Protein AF-A0A6V7KAF2-F1 (afdb_monomer_lite)

Radius of gyration: 19.67 Å; chains: 1; bounding box: 50×31×51 Å

Secondary structure (DSSP, 8-state):
-----EEEEEGGG-TTSPTTSS-TTSSEEEEE--GGGTTTTTTTTTT--HHHHHHHHTSSSTTSSHHHHHHSTTTHHHHHHHHHHHHHHTTSSGGG---TTTTSTT-S-HHHHHHHH-

pLDDT: mean 94.89, std 3.5, range [78.56, 98.19]

Sequence (118 aa):
TGSNACYVEKTENTECAMPGNYNPDKPSMLVNTEWGAFGEAGTLDFILTEYDRAIDSNSINPSKQLFEKMISGMYMGELARLVLEKLVDNGLLFNGKCPADLKTRGKFFTKYVSEIEA

Structure (mmCIF, N/CA/C/O backbone):
data_AF-A0A6V7KAF2-F1
#
_entry.id   AF-A0A6V7KAF2-F1
#
loop_
_atom_site.group_PDB
_atom_site.id
_atom_site.type_symbol
_atom_site.label_atom_id
_atom_site.label_alt_id
_atom_site.label_comp_id
_atom_site.label_asym_id
_atom_site.label_entity_id
_atom_site.label_seq_id
_atom_site.pdbx_PDB_ins_code
_atom_site.Cartn_x
_atom_site.Cartn_y
_atom_site.Cartn_z
_atom_site.occupancy
_atom_site.B_iso_or_equiv
_atom_site.auth_seq_id
_atom_site.auth_comp_id
_atom_site.auth_asym_id
_atom_site.auth_atom_id
_atom_site.pdbx_PDB_model_num
ATOM 1 N N . THR A 1 1 ? 8.888 -4.182 6.204 1.00 78.56 1 THR A N 1
ATOM 2 C CA . THR A 1 1 ? 8.766 -5.073 5.033 1.00 78.56 1 THR A CA 1
ATOM 3 C C . THR A 1 1 ? 7.925 -4.371 4.001 1.00 78.56 1 THR A C 1
ATOM 5 O O . THR A 1 1 ? 6.908 -3.817 4.395 1.00 78.56 1 THR A O 1
ATOM 8 N N . GLY A 1 2 ? 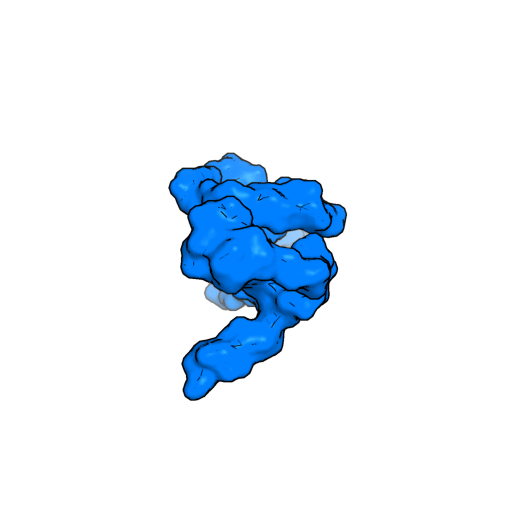8.368 -4.344 2.747 1.00 90.31 2 GLY A N 1
ATOM 9 C CA . GLY A 1 2 ? 7.709 -3.627 1.655 1.00 90.31 2 GLY A CA 1
ATOM 10 C C . GLY A 1 2 ? 7.108 -4.555 0.602 1.00 90.31 2 GLY A C 1
ATOM 11 O O . GLY A 1 2 ? 7.034 -5.768 0.811 1.00 90.31 2 GLY A O 1
ATOM 12 N N . SER A 1 3 ? 6.706 -3.984 -0.526 1.00 94.12 3 SER A N 1
ATOM 13 C CA . SER A 1 3 ? 6.316 -4.709 -1.734 1.00 94.12 3 SER A CA 1
ATOM 14 C C . SER A 1 3 ? 7.026 -4.096 -2.931 1.00 94.12 3 SER A C 1
ATOM 16 O O . SER A 1 3 ? 6.901 -2.900 -3.181 1.00 94.12 3 SER A O 1
ATOM 18 N N . ASN A 1 4 ? 7.731 -4.922 -3.700 1.00 96.81 4 ASN A N 1
ATOM 19 C CA . ASN A 1 4 ? 8.401 -4.513 -4.929 1.00 96.81 4 ASN A CA 1
ATOM 20 C C . ASN A 1 4 ? 8.386 -5.655 -5.957 1.00 96.81 4 ASN A C 1
ATOM 22 O O . ASN A 1 4 ? 8.220 -6.821 -5.588 1.00 96.81 4 ASN A O 1
ATOM 26 N N . ALA A 1 5 ? 8.590 -5.323 -7.227 1.00 96.94 5 ALA A N 1
ATOM 27 C CA . ALA A 1 5 ? 8.765 -6.285 -8.302 1.00 96.94 5 ALA A CA 1
ATOM 28 C C . ALA A 1 5 ? 9.878 -5.867 -9.264 1.00 96.94 5 ALA A C 1
ATOM 30 O O . ALA A 1 5 ? 10.166 -4.685 -9.474 1.00 96.94 5 ALA A O 1
ATOM 31 N N . CYS A 1 6 ? 10.473 -6.873 -9.895 1.00 97.88 6 CYS A N 1
ATOM 32 C CA . CYS A 1 6 ? 11.379 -6.703 -11.016 1.00 97.88 6 CYS A CA 1
ATOM 33 C C . CYS A 1 6 ? 10.955 -7.605 -12.174 1.00 97.88 6 CYS A C 1
ATOM 35 O O . CYS A 1 6 ? 10.224 -8.582 -11.989 1.00 97.88 6 CYS A O 1
ATOM 37 N N . TYR A 1 7 ? 11.418 -7.274 -13.373 1.00 97.88 7 TYR A N 1
ATOM 38 C CA . TYR A 1 7 ? 11.187 -8.088 -14.560 1.00 97.88 7 TYR A CA 1
ATOM 39 C C . TYR A 1 7 ? 12.369 -7.991 -15.527 1.00 97.88 7 TYR A C 1
ATOM 41 O O . TYR A 1 7 ? 13.241 -7.129 -15.392 1.00 97.88 7 TYR A O 1
ATOM 49 N N . VAL A 1 8 ? 12.410 -8.917 -16.485 1.00 97.50 8 VAL A N 1
ATOM 50 C CA . VAL A 1 8 ? 13.374 -8.898 -17.589 1.00 97.50 8 VAL A 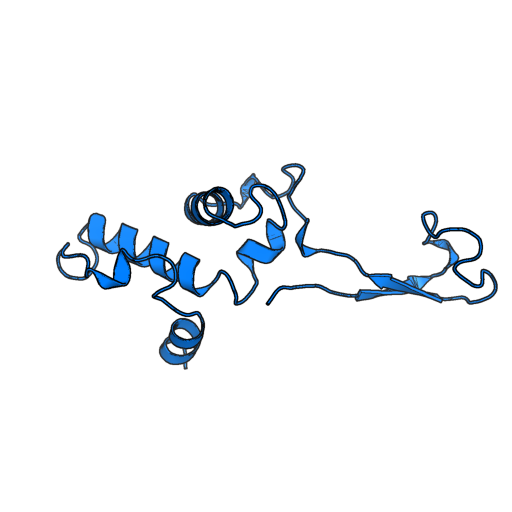CA 1
ATOM 51 C C . VAL A 1 8 ? 12.782 -8.059 -18.717 1.00 97.50 8 VAL A C 1
ATOM 53 O O . VAL A 1 8 ? 11.780 -8.451 -19.311 1.00 97.50 8 VAL A O 1
ATOM 56 N N . GLU A 1 9 ? 13.410 -6.928 -19.009 1.00 97.12 9 GLU A N 1
ATOM 57 C CA . GLU A 1 9 ? 13.076 -6.040 -20.122 1.00 97.12 9 GLU A CA 1
ATOM 58 C C . GLU A 1 9 ? 14.113 -6.200 -21.238 1.00 97.12 9 GLU A C 1
ATOM 60 O O . GLU A 1 9 ? 15.236 -6.665 -21.015 1.00 97.12 9 GLU A O 1
ATOM 65 N N . LYS A 1 10 ? 13.761 -5.817 -22.459 1.00 96.38 10 LYS A N 1
ATOM 66 C CA . LYS A 1 10 ? 14.717 -5.681 -23.547 1.00 96.38 10 LYS A CA 1
ATOM 67 C C . LYS A 1 10 ? 15.599 -4.457 -23.334 1.00 96.38 10 LYS A C 1
ATOM 69 O O . LYS A 1 10 ? 15.109 -3.372 -23.040 1.00 96.38 10 LYS A O 1
ATOM 74 N N . THR A 1 11 ? 16.892 -4.601 -23.596 1.00 94.81 11 THR A N 1
ATOM 75 C CA . THR A 1 11 ? 17.851 -3.490 -23.468 1.00 94.81 11 THR A CA 1
ATOM 76 C C . THR A 1 11 ? 17.506 -2.304 -24.377 1.00 94.81 11 THR A C 1
ATOM 78 O O . THR A 1 11 ? 17.773 -1.162 -24.019 1.00 94.81 11 THR A O 1
ATOM 81 N N . GLU A 1 12 ? 16.855 -2.545 -25.522 1.00 93.75 12 GLU A N 1
ATOM 82 C CA . GLU A 1 12 ? 16.388 -1.476 -26.422 1.00 93.75 12 GLU A CA 1
ATOM 83 C C . GLU A 1 12 ? 15.325 -0.556 -25.791 1.00 93.75 12 GLU A C 1
ATOM 85 O O . GLU A 1 12 ? 15.225 0.599 -26.187 1.00 93.75 12 GLU A O 1
ATOM 90 N N . ASN A 1 13 ? 14.583 -1.029 -24.781 1.00 95.56 13 ASN A N 1
ATOM 91 C CA . ASN A 1 13 ? 13.535 -0.265 -24.094 1.00 95.56 13 ASN A CA 1
ATOM 92 C C . ASN A 1 13 ? 14.051 0.482 -22.847 1.00 95.56 13 ASN A C 1
ATOM 94 O O . ASN A 1 13 ? 13.319 1.263 -22.239 1.00 95.56 13 ASN A O 1
ATOM 98 N N . THR A 1 14 ? 15.297 0.249 -22.418 1.00 93.50 14 THR A N 1
ATOM 99 C CA . THR A 1 14 ? 15.856 0.831 -21.185 1.00 93.50 14 THR A CA 1
ATOM 100 C C . THR A 1 14 ? 16.594 2.144 -21.449 1.00 93.50 14 THR A C 1
ATOM 102 O O . THR A 1 14 ? 17.778 2.278 -21.146 1.00 93.50 14 THR A O 1
ATOM 105 N N . GLU A 1 15 ? 15.895 3.133 -22.008 1.00 91.56 15 GLU A N 1
ATOM 106 C CA . GLU A 1 15 ? 16.473 4.419 -22.445 1.00 91.56 15 GLU A CA 1
ATOM 107 C C . GLU A 1 15 ? 17.123 5.222 -21.303 1.00 91.56 15 GLU A C 1
ATOM 109 O O . GLU A 1 15 ? 18.096 5.945 -21.507 1.00 91.56 15 GLU A O 1
ATOM 114 N N . CYS A 1 16 ? 16.614 5.059 -20.079 1.00 91.56 16 CYS A N 1
ATOM 115 C CA . CYS A 1 16 ? 17.115 5.737 -18.882 1.00 91.56 16 CYS A CA 1
ATOM 116 C C . CYS A 1 16 ? 18.324 5.038 -18.232 1.00 91.56 16 CYS A C 1
ATOM 118 O O . CYS A 1 16 ? 18.809 5.498 -17.194 1.00 91.56 16 CYS A O 1
ATOM 120 N N . ALA A 1 17 ? 18.797 3.913 -18.779 1.00 90.56 17 ALA A N 1
ATOM 121 C CA . ALA A 1 17 ? 19.939 3.200 -18.221 1.00 90.56 17 ALA A CA 1
ATOM 122 C C . ALA A 1 17 ? 21.220 4.042 -18.352 1.00 90.56 17 ALA A C 1
ATOM 124 O O . ALA A 1 17 ? 21.554 4.545 -19.425 1.00 90.56 17 ALA A O 1
ATOM 125 N N . MET A 1 18 ? 21.962 4.186 -17.251 1.00 88.38 18 MET A N 1
ATOM 126 C CA . MET A 1 18 ? 23.185 4.991 -17.230 1.00 88.38 18 MET A CA 1
ATOM 127 C C . MET A 1 18 ? 24.265 4.364 -18.128 1.00 88.38 18 MET A C 1
ATOM 129 O O . MET A 1 18 ? 24.646 3.211 -17.890 1.00 88.38 18 MET A O 1
ATOM 133 N N . PRO A 1 19 ? 24.801 5.095 -19.126 1.00 85.12 19 PRO A N 1
ATOM 134 C CA . PRO A 1 19 ? 25.892 4.597 -19.958 1.00 85.12 19 PRO A CA 1
ATOM 135 C C . PRO A 1 19 ? 27.080 4.136 -19.105 1.00 85.12 19 PRO A C 1
ATOM 137 O O . PRO A 1 19 ? 27.476 4.817 -18.162 1.00 85.12 19 PRO A O 1
ATOM 140 N N . GLY A 1 20 ? 27.642 2.969 -19.427 1.00 85.44 20 GLY A N 1
ATOM 141 C CA . GLY A 1 20 ? 28.749 2.364 -18.674 1.00 85.44 20 GLY A CA 1
ATOM 142 C C . GLY A 1 20 ? 28.328 1.472 -17.499 1.00 85.44 20 GLY A C 1
ATOM 143 O O . GLY A 1 20 ? 29.141 0.669 -17.049 1.00 85.44 20 GLY A O 1
ATOM 144 N N . ASN A 1 21 ? 27.064 1.526 -17.062 1.00 87.44 21 ASN A N 1
ATOM 145 C CA . ASN A 1 21 ? 26.530 0.643 -16.011 1.00 87.44 21 ASN A CA 1
ATOM 146 C C . ASN A 1 21 ? 25.821 -0.603 -16.564 1.00 87.44 21 ASN A C 1
ATOM 148 O O . ASN A 1 21 ? 25.315 -1.422 -15.800 1.00 87.44 21 ASN A O 1
ATOM 152 N N . TYR A 1 22 ? 25.779 -0.758 -17.887 1.00 88.00 22 TYR A N 1
ATOM 153 C CA . TYR A 1 22 ? 25.231 -1.932 -18.552 1.00 88.00 22 TYR A CA 1
ATOM 154 C C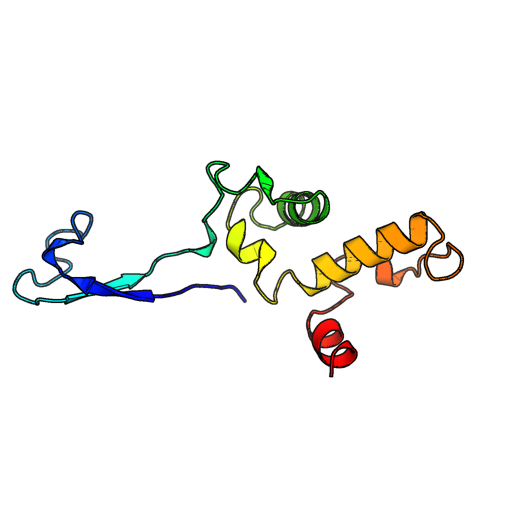 . TYR A 1 22 ? 25.981 -2.224 -19.851 1.00 88.00 22 TYR A C 1
ATOM 156 O O . TYR A 1 22 ? 26.650 -1.355 -20.411 1.00 88.00 22 TYR A O 1
ATOM 164 N N . ASN A 1 23 ? 25.872 -3.466 -20.322 1.00 88.94 23 ASN A N 1
ATOM 165 C CA . ASN A 1 23 ? 26.404 -3.865 -21.618 1.00 88.94 23 ASN A CA 1
ATOM 166 C C . ASN A 1 23 ? 25.301 -3.715 -22.687 1.00 88.94 23 ASN A C 1
ATOM 168 O O . ASN A 1 23 ? 24.326 -4.469 -22.619 1.00 88.94 23 ASN A O 1
ATOM 172 N N . PRO A 1 24 ? 25.444 -2.798 -23.662 1.00 85.44 24 PRO A N 1
ATOM 173 C CA . PRO A 1 24 ? 24.437 -2.573 -24.699 1.00 85.44 24 PRO A CA 1
ATOM 174 C C . PRO A 1 24 ? 24.280 -3.756 -25.670 1.00 85.44 24 PRO A C 1
ATOM 176 O O . PRO A 1 24 ? 23.222 -3.897 -26.273 1.00 85.44 24 PRO A O 1
ATOM 179 N N . ASP A 1 25 ? 25.275 -4.644 -25.781 1.00 90.75 25 ASP A N 1
ATOM 180 C CA . ASP A 1 25 ? 25.213 -5.835 -26.644 1.00 90.75 25 ASP A CA 1
ATOM 181 C C . ASP A 1 25 ? 24.361 -6.960 -26.036 1.00 90.75 25 ASP A C 1
ATOM 183 O O . ASP A 1 25 ? 24.053 -7.960 -26.692 1.00 90.75 25 ASP A O 1
ATOM 187 N N . LYS A 1 26 ? 23.996 -6.853 -24.752 1.00 93.69 26 LYS A N 1
ATOM 188 C CA . LYS A 1 26 ? 23.086 -7.812 -24.124 1.00 93.69 26 LYS A CA 1
ATOM 189 C C . LYS A 1 26 ? 21.658 -7.498 -24.568 1.00 93.69 26 LYS A C 1
ATOM 191 O O . LYS A 1 26 ? 21.242 -6.355 -24.432 1.00 93.69 26 LYS A O 1
ATOM 196 N N . PRO A 1 27 ? 20.865 -8.491 -25.007 1.00 95.38 27 PRO A N 1
ATOM 197 C CA . PRO A 1 27 ? 19.504 -8.248 -25.491 1.00 95.38 27 PRO A CA 1
ATOM 198 C C . PRO A 1 27 ? 18.499 -7.937 -24.372 1.00 95.38 27 PRO A C 1
ATOM 200 O O . PRO A 1 27 ? 17.382 -7.509 -24.656 1.00 95.38 27 PRO A O 1
ATOM 203 N N . SER A 1 28 ? 18.862 -8.169 -23.108 1.00 96.38 28 SER A N 1
ATOM 204 C CA . SER A 1 28 ? 17.957 -8.011 -21.971 1.00 96.38 28 SER A CA 1
ATOM 205 C C . SER A 1 28 ? 18.637 -7.385 -20.757 1.00 96.38 28 SER A C 1
ATOM 207 O O . SER A 1 28 ? 19.823 -7.621 -20.506 1.00 96.38 28 SER A O 1
ATOM 209 N N . MET A 1 29 ? 17.843 -6.661 -19.972 1.00 94.62 29 MET A N 1
ATOM 210 C CA . MET A 1 29 ? 18.217 -5.988 -18.734 1.00 94.62 29 MET A CA 1
ATOM 211 C C . MET A 1 29 ? 17.164 -6.259 -17.651 1.00 94.62 29 MET A C 1
ATOM 213 O O . MET A 1 29 ? 15.970 -6.321 -17.934 1.00 94.62 29 MET A O 1
ATOM 217 N N . LEU A 1 30 ? 17.595 -6.425 -16.398 1.00 95.38 30 LEU A N 1
ATOM 218 C CA . LEU A 1 30 ? 16.672 -6.482 -15.264 1.00 95.38 30 LEU A CA 1
ATOM 219 C C . LEU A 1 30 ? 16.253 -5.069 -14.865 1.00 95.38 30 LEU A C 1
ATOM 221 O O . LEU A 1 30 ? 17.103 -4.246 -14.524 1.00 95.38 30 LEU A O 1
ATOM 225 N N . VAL A 1 31 ? 14.948 -4.817 -14.851 1.00 95.62 31 VAL A N 1
ATOM 226 C CA . VAL A 1 31 ? 14.369 -3.558 -14.380 1.00 95.62 31 VAL A CA 1
ATOM 227 C C . VAL A 1 31 ? 13.791 -3.781 -12.993 1.00 95.62 31 VAL A C 1
ATOM 229 O O . VAL A 1 31 ? 12.876 -4.583 -12.803 1.00 95.62 31 VAL A O 1
ATOM 232 N N . ASN A 1 32 ? 14.331 -3.054 -12.020 1.00 96.50 32 ASN A N 1
ATOM 233 C CA . ASN A 1 32 ? 13.701 -2.875 -10.723 1.00 96.50 32 ASN A CA 1
ATOM 234 C C . ASN A 1 32 ? 12.671 -1.747 -10.841 1.00 96.50 32 ASN A C 1
ATOM 236 O O . ASN A 1 32 ? 13.033 -0.626 -11.192 1.00 96.50 32 ASN A O 1
ATOM 240 N N . THR A 1 33 ? 11.400 -2.052 -10.596 1.00 97.12 33 THR A N 1
ATOM 241 C CA . THR A 1 33 ? 10.306 -1.111 -10.879 1.00 97.12 33 THR A CA 1
ATOM 242 C C . THR A 1 33 ? 10.129 -0.047 -9.806 1.00 97.12 33 THR A C 1
ATOM 244 O O . THR A 1 33 ? 9.581 1.010 -10.104 1.00 97.12 33 THR A O 1
ATOM 247 N N . GLU A 1 34 ? 10.554 -0.332 -8.569 1.00 96.81 34 GLU A N 1
ATOM 248 C CA . GLU A 1 34 ? 10.223 0.482 -7.393 1.00 96.81 34 GLU A CA 1
ATOM 249 C C . GLU A 1 34 ? 8.720 0.817 -7.336 1.00 96.81 34 GLU A C 1
ATOM 251 O O . GLU A 1 34 ? 8.310 1.943 -7.041 1.00 96.81 34 GLU A O 1
ATOM 256 N N . TRP A 1 35 ? 7.865 -0.177 -7.629 1.00 97.50 35 TRP A N 1
ATOM 257 C CA . TRP A 1 35 ? 6.428 0.048 -7.837 1.00 97.50 35 TRP A CA 1
ATOM 258 C C . TRP A 1 35 ? 5.686 0.570 -6.601 1.00 97.50 35 TRP A C 1
ATOM 260 O O . TRP A 1 35 ? 4.535 0.984 -6.701 1.00 97.50 35 TRP A O 1
ATOM 270 N N . GLY A 1 36 ? 6.333 0.578 -5.431 1.00 97.12 36 GLY A N 1
ATOM 271 C CA . GLY A 1 36 ? 5.747 1.052 -4.186 1.00 97.12 36 GLY A CA 1
ATOM 272 C C . GLY A 1 36 ? 5.376 2.528 -4.267 1.00 97.12 36 GLY A C 1
ATOM 273 O O . GLY A 1 36 ? 4.372 2.929 -3.681 1.00 97.12 36 GLY A O 1
ATOM 274 N N . ALA A 1 37 ? 6.127 3.304 -5.055 1.00 97.06 37 ALA A N 1
ATOM 275 C CA . ALA A 1 37 ? 5.893 4.722 -5.319 1.00 97.06 37 ALA A CA 1
ATOM 276 C C . ALA A 1 37 ? 4.756 4.990 -6.328 1.00 97.06 37 ALA A C 1
ATOM 278 O O . ALA A 1 37 ? 4.423 6.147 -6.604 1.00 97.06 37 ALA A O 1
ATOM 279 N N . PHE A 1 38 ? 4.135 3.954 -6.902 1.00 97.44 38 PHE A N 1
ATOM 280 C CA . PHE A 1 38 ? 2.994 4.146 -7.791 1.00 97.44 38 PHE A CA 1
ATOM 281 C C . PHE A 1 38 ? 1.857 4.878 -7.053 1.00 97.44 38 PHE A C 1
ATOM 283 O O . PHE A 1 38 ? 1.554 4.588 -5.897 1.00 97.44 38 PHE A O 1
ATOM 290 N N . GLY A 1 39 ? 1.253 5.873 -7.707 1.00 95.75 39 GLY A N 1
ATOM 291 C CA . GLY A 1 39 ? 0.222 6.723 -7.107 1.00 95.75 39 GLY A CA 1
ATOM 292 C C . GLY A 1 39 ? 0.709 8.041 -6.506 1.00 95.75 39 GLY A C 1
ATOM 293 O O . GLY A 1 39 ? -0.125 8.918 -6.316 1.00 95.75 39 GLY A O 1
ATOM 294 N N . GLU A 1 40 ? 2.014 8.244 -6.269 1.00 94.50 40 GLU A N 1
ATOM 295 C CA . GLU A 1 40 ? 2.539 9.488 -5.654 1.00 94.50 40 GLU A CA 1
ATOM 296 C C . GLU A 1 40 ? 2.213 10.767 -6.446 1.00 94.50 40 GLU A C 1
ATOM 298 O O . GLU A 1 40 ? 2.153 11.853 -5.877 1.00 94.50 40 GLU A O 1
ATOM 303 N N . ALA A 1 41 ? 1.971 10.643 -7.754 1.00 94.31 41 ALA A N 1
ATOM 304 C CA . ALA A 1 41 ? 1.551 11.739 -8.629 1.00 94.31 41 ALA A CA 1
ATOM 305 C C . ALA A 1 41 ? 0.016 11.887 -8.743 1.00 94.31 41 ALA A C 1
ATOM 307 O O . ALA A 1 41 ? -0.474 12.493 -9.693 1.00 94.31 41 ALA A O 1
ATOM 308 N N . GLY A 1 42 ? -0.751 11.291 -7.825 1.00 95.56 42 GLY A N 1
ATOM 309 C CA . GLY A 1 42 ? -2.217 11.353 -7.790 1.00 95.56 42 GLY A CA 1
ATOM 310 C C . GLY A 1 42 ? -2.930 10.340 -8.693 1.00 95.56 42 GLY A C 1
ATOM 311 O O . GLY A 1 42 ? -4.157 10.309 -8.752 1.00 95.56 42 GLY A O 1
ATOM 312 N N . THR A 1 43 ? -2.200 9.455 -9.384 1.00 97.00 43 THR A N 1
ATOM 313 C CA . THR A 1 43 ? -2.795 8.468 -10.310 1.00 97.00 43 THR A CA 1
ATOM 314 C C . THR A 1 43 ? -3.689 7.435 -9.621 1.00 97.00 43 THR A C 1
ATOM 316 O O . THR A 1 43 ? -4.493 6.792 -10.290 1.00 97.00 43 THR A O 1
ATOM 319 N N . LEU A 1 44 ? -3.564 7.274 -8.300 1.00 97.00 44 LEU A N 1
ATOM 320 C CA . LEU A 1 44 ? -4.381 6.366 -7.489 1.00 97.00 44 LEU A CA 1
ATOM 321 C C . LEU A 1 44 ? -5.435 7.088 -6.636 1.00 97.00 44 LEU A C 1
ATOM 323 O O . LEU A 1 44 ? -6.180 6.431 -5.912 1.00 97.00 44 LEU A O 1
ATOM 327 N N . ASP A 1 45 ? -5.563 8.414 -6.726 1.00 96.38 45 ASP A N 1
ATOM 328 C CA . ASP A 1 45 ? -6.416 9.187 -5.809 1.00 96.38 45 ASP A CA 1
ATOM 329 C C . ASP A 1 45 ? -7.878 8.739 -5.802 1.00 96.38 45 ASP A C 1
ATOM 331 O O . ASP A 1 45 ? -8.533 8.810 -4.760 1.00 96.38 45 ASP A O 1
ATOM 335 N N . PHE A 1 46 ? -8.356 8.231 -6.940 1.00 97.38 46 PHE A N 1
ATOM 336 C CA . PHE A 1 46 ? -9.722 7.752 -7.139 1.00 97.38 46 PHE A CA 1
ATOM 337 C C . PHE A 1 46 ? -10.060 6.456 -6.384 1.00 97.38 46 PHE A C 1
ATOM 339 O O . PHE A 1 46 ? -11.241 6.187 -6.176 1.00 97.38 46 PHE A O 1
ATOM 346 N N . ILE A 1 47 ? -9.060 5.663 -5.978 1.00 97.25 47 ILE A N 1
ATOM 347 C CA . ILE A 1 47 ? -9.265 4.435 -5.185 1.00 97.25 47 ILE A CA 1
ATOM 348 C C . ILE A 1 47 ? -8.873 4.595 -3.718 1.00 97.25 47 ILE A C 1
ATOM 350 O O . ILE A 1 47 ? -9.274 3.777 -2.895 1.00 97.25 47 ILE A O 1
ATOM 354 N N . LEU A 1 48 ? -8.093 5.626 -3.384 1.00 97.06 48 LEU A N 1
ATOM 355 C CA . LEU A 1 48 ? -7.618 5.834 -2.022 1.00 97.06 48 LEU A CA 1
ATOM 356 C C . LEU A 1 48 ? -8.772 6.207 -1.085 1.00 97.06 48 LEU A C 1
ATOM 358 O O . LEU A 1 48 ? -9.503 7.181 -1.301 1.00 97.06 48 LEU A O 1
ATOM 362 N N . THR A 1 49 ? -8.884 5.456 0.003 1.00 98.19 49 THR A N 1
ATOM 363 C CA . THR A 1 49 ? -9.891 5.662 1.041 1.00 98.19 49 THR A CA 1
ATOM 364 C C . THR A 1 49 ? -9.393 6.618 2.125 1.00 98.19 49 THR A C 1
ATOM 366 O O . THR A 1 49 ? -8.223 7.001 2.180 1.00 98.19 49 THR A O 1
ATOM 369 N N . GLU A 1 50 ? -10.283 7.002 3.039 1.00 97.88 50 GLU A N 1
ATOM 370 C CA . GLU A 1 50 ? -9.896 7.747 4.243 1.00 97.88 50 GLU A CA 1
ATOM 371 C C . GLU A 1 50 ? -8.884 6.981 5.116 1.00 97.88 50 GLU A C 1
ATOM 373 O O . GLU A 1 50 ? -8.042 7.605 5.761 1.00 97.88 50 GLU A O 1
ATOM 378 N N . TYR A 1 51 ? -8.923 5.643 5.104 1.00 98.06 51 TYR A N 1
ATOM 379 C CA . TYR A 1 51 ? -8.017 4.807 5.889 1.00 98.06 51 TYR A CA 1
ATOM 380 C C . TYR A 1 51 ? -6.610 4.816 5.299 1.00 98.06 51 TYR A C 1
ATOM 382 O O . TYR A 1 51 ? -5.645 5.008 6.033 1.00 98.06 51 TYR A O 1
ATOM 390 N N . ASP A 1 52 ? -6.494 4.700 3.973 1.00 97.75 52 ASP A N 1
ATOM 391 C CA . ASP A 1 52 ? -5.206 4.795 3.278 1.00 97.75 52 ASP A CA 1
ATOM 392 C C . ASP A 1 52 ? -4.558 6.161 3.531 1.00 97.75 52 ASP A C 1
ATOM 394 O O . ASP A 1 52 ? -3.368 6.250 3.837 1.00 97.75 52 ASP A O 1
ATOM 398 N N . ARG A 1 53 ? -5.363 7.233 3.493 1.00 97.50 53 ARG A N 1
ATOM 399 C CA . ARG A 1 53 ? -4.917 8.600 3.809 1.00 97.50 53 ARG A CA 1
ATOM 400 C C . ARG A 1 53 ? -4.444 8.731 5.252 1.00 97.50 53 ARG A C 1
ATOM 402 O O . ARG A 1 53 ? -3.403 9.339 5.486 1.00 97.50 53 ARG A O 1
ATOM 409 N N . ALA A 1 54 ? -5.167 8.145 6.206 1.00 97.62 54 ALA A N 1
ATOM 410 C CA . ALA A 1 54 ? -4.776 8.148 7.612 1.00 97.62 54 ALA A CA 1
ATOM 411 C C . ALA A 1 54 ? -3.483 7.349 7.859 1.00 97.62 54 ALA A C 1
ATOM 413 O O . ALA A 1 54 ? -2.631 7.779 8.642 1.00 97.62 54 ALA A O 1
ATOM 414 N N . ILE A 1 55 ? -3.304 6.208 7.186 1.00 97.50 55 ILE A N 1
ATOM 415 C CA . ILE A 1 55 ? -2.062 5.425 7.238 1.00 97.50 55 ILE A CA 1
ATOM 416 C C . ILE A 1 55 ? -0.901 6.247 6.681 1.00 97.50 55 ILE A C 1
ATOM 418 O O . ILE A 1 55 ? 0.149 6.330 7.325 1.00 97.50 55 ILE A O 1
ATOM 422 N N . ASP A 1 56 ? -1.089 6.866 5.515 1.00 97.44 56 ASP A N 1
ATOM 423 C CA . ASP A 1 56 ? -0.067 7.666 4.850 1.00 97.44 56 ASP A CA 1
ATOM 424 C C . ASP A 1 56 ? 0.367 8.865 5.701 1.00 97.44 56 ASP A C 1
ATOM 426 O O . ASP A 1 56 ? 1.559 9.002 5.999 1.00 97.44 56 ASP A O 1
ATOM 430 N N . SER A 1 57 ? -0.587 9.670 6.178 1.00 97.31 57 SER A N 1
ATOM 431 C CA . SER A 1 57 ? -0.312 10.886 6.954 1.00 97.31 57 SER A CA 1
ATOM 432 C C . SER A 1 57 ? 0.418 10.615 8.269 1.00 97.31 57 SER A C 1
ATOM 434 O O . SER A 1 57 ? 1.135 11.478 8.766 1.00 97.31 57 SER A O 1
ATOM 436 N N . ASN A 1 58 ? 0.237 9.422 8.844 1.00 95.75 58 ASN A N 1
ATOM 437 C CA . ASN A 1 58 ? 0.875 9.010 10.096 1.00 95.75 58 ASN A CA 1
ATOM 438 C C . ASN A 1 58 ? 2.106 8.112 9.876 1.00 95.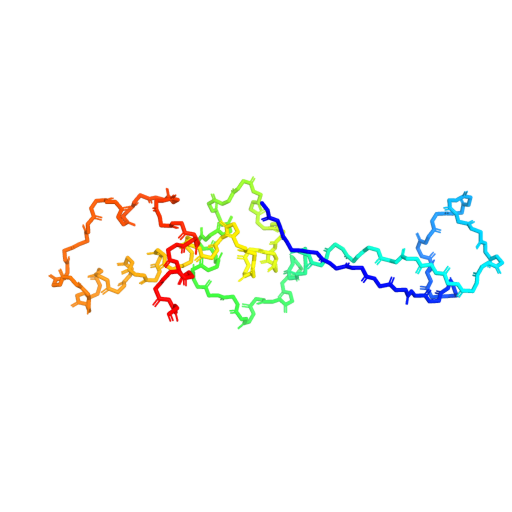75 58 ASN A C 1
ATOM 440 O O . ASN A 1 58 ? 2.712 7.626 10.838 1.00 95.75 58 ASN A O 1
ATOM 444 N N . SER A 1 59 ? 2.474 7.817 8.631 1.00 94.88 59 SER A N 1
ATOM 445 C CA . SER A 1 59 ? 3.641 6.993 8.308 1.00 94.88 59 SER A CA 1
ATOM 446 C C . SER A 1 59 ? 4.964 7.742 8.516 1.00 94.88 59 SER A C 1
ATOM 448 O O . SER A 1 59 ? 4.995 8.953 8.709 1.00 94.88 59 SER A O 1
ATOM 450 N N . ILE A 1 60 ? 6.080 7.007 8.470 1.00 93.56 60 ILE A N 1
ATOM 451 C CA . ILE A 1 60 ? 7.435 7.587 8.536 1.00 93.56 60 ILE A CA 1
ATOM 452 C C . ILE A 1 60 ? 7.734 8.434 7.285 1.00 93.56 60 ILE A C 1
ATOM 454 O O . ILE A 1 60 ? 8.549 9.350 7.327 1.00 93.56 60 ILE A O 1
ATOM 458 N N . ASN A 1 61 ? 7.066 8.132 6.173 1.00 94.38 61 ASN A N 1
ATOM 459 C CA . ASN A 1 61 ? 7.290 8.718 4.860 1.00 94.38 61 ASN A CA 1
ATOM 460 C C . ASN A 1 61 ? 5.960 9.178 4.226 1.00 94.38 61 ASN A C 1
ATOM 462 O O . ASN A 1 61 ? 5.494 8.537 3.283 1.00 94.38 61 ASN A O 1
ATOM 466 N N . PRO A 1 62 ? 5.315 10.247 4.732 1.00 96.44 62 PRO A N 1
ATOM 467 C CA . PRO A 1 62 ? 4.053 10.741 4.179 1.00 96.44 62 PRO A CA 1
ATOM 468 C C . PRO A 1 62 ? 4.150 11.070 2.687 1.00 96.44 62 PRO A C 1
ATOM 470 O O . PRO A 1 62 ? 5.183 11.554 2.217 1.00 96.44 62 PRO A O 1
ATOM 473 N N . SER A 1 63 ? 3.077 10.789 1.948 1.00 95.12 63 SER A N 1
ATOM 474 C CA . SER A 1 63 ? 2.959 10.963 0.495 1.00 95.12 63 SER A CA 1
ATOM 475 C C . SER A 1 63 ? 3.984 10.182 -0.331 1.00 95.12 63 SER A C 1
ATOM 477 O O . SER A 1 63 ? 4.150 10.456 -1.518 1.00 95.12 63 SER A O 1
ATOM 479 N N . LYS A 1 64 ? 4.674 9.216 0.286 1.00 96.94 64 LYS A N 1
ATOM 480 C CA . LYS A 1 64 ? 5.613 8.303 -0.366 1.00 96.94 64 LYS A CA 1
ATOM 481 C C . LYS A 1 64 ? 5.156 6.862 -0.257 1.00 96.94 64 LYS A C 1
ATOM 483 O O . LYS A 1 64 ? 4.490 6.508 0.713 1.00 96.94 64 LYS A O 1
ATOM 488 N N . GLN A 1 65 ? 5.562 6.017 -1.198 1.00 96.81 65 GLN A N 1
ATOM 489 C CA . GLN A 1 65 ? 5.284 4.580 -1.163 1.00 96.81 65 GLN A CA 1
ATOM 490 C C . GLN A 1 65 ? 3.774 4.269 -1.040 1.00 96.81 65 GLN A C 1
ATOM 492 O O . GLN A 1 65 ? 3.377 3.376 -0.290 1.00 96.81 65 GLN A O 1
ATOM 497 N N . LEU A 1 66 ? 2.917 5.053 -1.713 1.00 96.62 66 LEU A N 1
ATOM 498 C CA . LEU A 1 66 ? 1.458 4.966 -1.560 1.00 96.62 66 LEU A CA 1
ATOM 499 C C . LEU A 1 66 ? 0.923 3.581 -1.928 1.00 96.62 66 LEU A C 1
ATOM 501 O O . LEU A 1 66 ? 0.200 2.978 -1.138 1.00 96.62 66 LEU A O 1
ATOM 505 N N . PHE A 1 67 ? 1.323 3.040 -3.077 1.00 97.19 67 PHE A N 1
ATOM 506 C CA . PHE A 1 67 ? 0.907 1.702 -3.485 1.00 97.19 67 PHE A CA 1
ATOM 507 C C . PHE A 1 67 ? 1.415 0.623 -2.522 1.00 97.19 67 PHE A C 1
ATOM 509 O O . PHE A 1 67 ? 0.665 -0.270 -2.133 1.00 97.19 67 PHE A O 1
ATOM 516 N N . GLU A 1 68 ? 2.660 0.734 -2.052 1.00 97.56 68 GLU A N 1
ATOM 517 C CA . GLU A 1 68 ? 3.215 -0.192 -1.057 1.00 97.56 68 GLU A CA 1
ATOM 518 C C . GLU A 1 68 ? 2.443 -0.163 0.272 1.00 97.56 68 GLU A C 1
ATOM 520 O O . GLU A 1 68 ? 2.264 -1.213 0.901 1.00 97.56 68 GLU A O 1
ATOM 525 N N . LYS A 1 69 ? 1.942 1.004 0.689 1.00 96.88 69 LYS A N 1
ATOM 526 C CA . LYS A 1 69 ? 1.106 1.144 1.890 1.00 96.88 69 LYS A CA 1
ATOM 527 C C . LYS A 1 69 ? -0.237 0.437 1.777 1.00 96.88 69 LYS A C 1
ATOM 529 O O . LYS A 1 69 ? -0.740 -0.045 2.786 1.00 96.88 69 LYS A O 1
ATOM 534 N N . MET A 1 70 ? -0.780 0.327 0.571 1.00 95.81 70 MET A N 1
ATOM 535 C CA . MET A 1 70 ? -2.057 -0.350 0.336 1.00 95.81 70 MET A CA 1
ATOM 536 C C . MET A 1 70 ? -1.937 -1.879 0.359 1.00 95.81 70 MET A C 1
ATOM 538 O O . MET A 1 70 ? -2.911 -2.563 0.657 1.00 95.81 70 MET A O 1
ATOM 542 N N . ILE A 1 71 ? -0.762 -2.431 0.034 1.00 94.88 71 ILE A N 1
ATOM 543 C CA . ILE A 1 71 ? -0.617 -3.877 -0.224 1.00 94.88 71 ILE A CA 1
ATOM 544 C C . ILE A 1 71 ? 0.315 -4.601 0.743 1.00 94.88 71 ILE A C 1
ATOM 546 O O . ILE A 1 71 ? 0.190 -5.811 0.930 1.00 94.88 71 ILE A O 1
ATOM 550 N N . SER A 1 72 ? 1.300 -3.912 1.321 1.00 94.44 72 SER A N 1
ATOM 551 C CA . SER A 1 72 ? 2.347 -4.604 2.067 1.00 94.44 72 SER A CA 1
ATOM 552 C C . SER A 1 72 ? 1.894 -4.982 3.475 1.00 94.44 72 SER A C 1
ATOM 554 O O . SER A 1 72 ? 1.154 -4.270 4.162 1.00 94.44 72 SER A O 1
ATOM 556 N N . GLY A 1 73 ? 2.424 -6.107 3.958 1.00 92.69 73 GLY A N 1
ATOM 557 C CA . GLY A 1 73 ? 2.116 -6.611 5.292 1.00 92.69 73 GLY A CA 1
ATOM 558 C C . GLY A 1 73 ? 2.566 -5.696 6.436 1.00 92.69 73 GLY A C 1
ATOM 559 O O . GLY A 1 73 ? 2.203 -5.949 7.576 1.00 92.69 73 GLY A O 1
ATOM 560 N N . MET A 1 74 ? 3.333 -4.632 6.182 1.00 92.50 74 MET A N 1
ATOM 561 C CA . MET A 1 74 ? 3.650 -3.634 7.209 1.00 92.50 74 MET A CA 1
ATOM 562 C C . MET A 1 74 ? 2.432 -2.784 7.602 1.00 92.50 74 MET A C 1
ATOM 564 O O . MET A 1 74 ? 2.348 -2.360 8.753 1.00 92.50 74 MET A O 1
ATOM 568 N N . TYR A 1 75 ? 1.497 -2.553 6.678 1.00 95.31 75 TYR A N 1
ATOM 569 C CA . TYR A 1 75 ? 0.386 -1.613 6.873 1.00 95.31 75 TYR A CA 1
ATOM 570 C C . TYR A 1 75 ? -0.982 -2.292 6.962 1.00 95.31 75 TYR A C 1
ATOM 572 O O . TYR A 1 75 ? -1.908 -1.716 7.523 1.00 95.31 75 TYR A O 1
ATOM 580 N N . MET A 1 76 ? -1.101 -3.535 6.492 1.00 95.06 76 MET A N 1
ATOM 581 C CA . MET A 1 76 ? -2.363 -4.283 6.475 1.00 95.06 76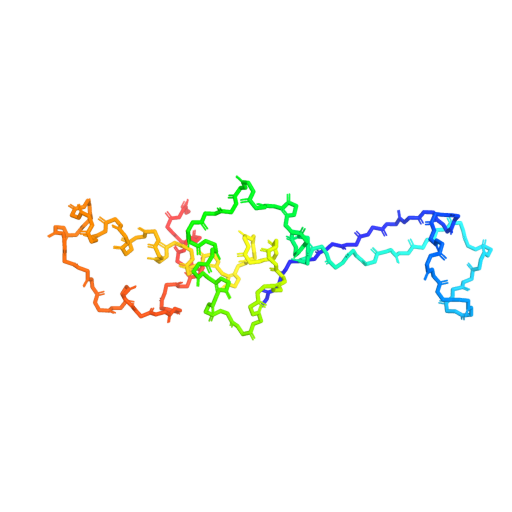 MET A CA 1
ATOM 582 C C . MET A 1 76 ? -3.022 -4.423 7.859 1.00 95.06 76 MET A C 1
ATOM 584 O O . MET A 1 76 ? -4.230 -4.244 7.990 1.00 95.06 76 MET A O 1
ATOM 588 N N . GLY A 1 77 ? -2.241 -4.669 8.915 1.00 96.06 77 GLY A N 1
ATOM 589 C CA . GLY A 1 77 ? -2.762 -4.693 10.285 1.00 96.06 77 GLY A CA 1
ATOM 590 C C . GLY A 1 77 ? -3.303 -3.337 10.756 1.00 96.06 77 GLY A C 1
ATOM 591 O O . GLY A 1 77 ? -4.345 -3.277 11.403 1.00 96.06 77 GLY A O 1
ATOM 592 N N . GLU A 1 78 ? -2.648 -2.237 10.379 1.00 97.00 78 GLU A N 1
ATOM 593 C CA . GLU A 1 78 ? -3.109 -0.885 10.715 1.00 97.00 78 GLU A CA 1
ATOM 594 C C . GLU A 1 78 ? -4.370 -0.505 9.926 1.00 97.00 78 GLU A C 1
ATOM 596 O O . GLU A 1 78 ? -5.269 0.121 10.484 1.00 97.00 78 GLU A O 1
ATOM 601 N N . LEU A 1 79 ? -4.477 -0.944 8.668 1.00 97.38 79 LEU A N 1
ATOM 602 C CA . LEU A 1 79 ? -5.694 -0.806 7.868 1.00 97.38 79 LEU A CA 1
ATOM 603 C C . LEU A 1 79 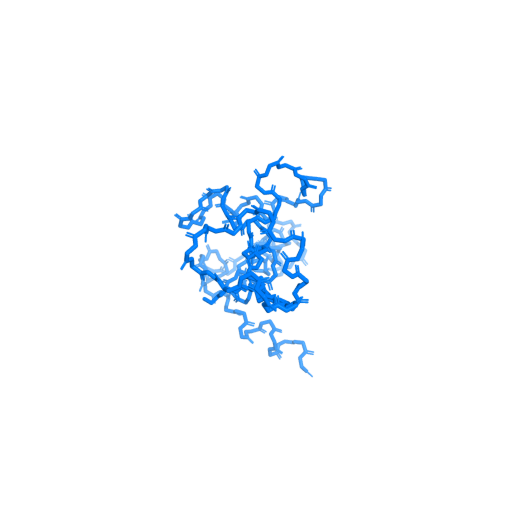? -6.877 -1.506 8.541 1.00 97.38 79 LEU A C 1
ATOM 605 O O . LEU A 1 79 ? -7.911 -0.878 8.774 1.00 97.38 79 LEU A O 1
ATOM 609 N N . ALA A 1 80 ? -6.705 -2.771 8.931 1.00 97.00 80 ALA A N 1
ATOM 610 C CA . ALA A 1 80 ? -7.728 -3.512 9.662 1.00 97.00 80 ALA A CA 1
ATOM 611 C C . ALA A 1 80 ? -8.099 -2.812 10.982 1.00 97.00 80 ALA A C 1
ATOM 613 O O . ALA A 1 80 ? -9.282 -2.646 11.281 1.00 97.00 80 ALA A O 1
ATOM 614 N N . ARG A 1 81 ? -7.104 -2.332 11.743 1.00 97.75 81 ARG A N 1
ATOM 615 C CA . ARG A 1 81 ? -7.312 -1.597 13.001 1.00 97.75 81 ARG A CA 1
ATOM 616 C C . ARG A 1 81 ? -8.198 -0.367 12.813 1.00 97.75 81 ARG A C 1
ATOM 618 O O . ARG A 1 81 ? -9.140 -0.189 13.579 1.00 97.75 81 ARG A O 1
ATOM 625 N N . LEU A 1 82 ? -7.904 0.463 11.812 1.00 97.88 82 LEU A N 1
ATOM 626 C CA . LEU A 1 82 ? -8.633 1.707 11.544 1.00 97.88 82 LEU A CA 1
ATOM 627 C C . LEU A 1 82 ? -10.086 1.446 11.132 1.00 97.88 82 LEU A C 1
ATOM 629 O O . LEU A 1 82 ? -10.993 2.139 11.595 1.00 97.88 82 LEU A O 1
ATOM 633 N N . VAL A 1 83 ? -10.320 0.424 10.305 1.00 97.75 83 VAL A N 1
ATOM 634 C CA . VAL A 1 83 ? -11.679 0.010 9.931 1.00 97.75 83 VAL A CA 1
ATOM 635 C C . VAL A 1 83 ? -12.442 -0.478 11.164 1.00 97.75 83 VAL A C 1
ATOM 637 O O . VAL A 1 83 ? -13.568 -0.042 11.401 1.00 97.75 83 VAL A O 1
ATOM 640 N N . LEU A 1 84 ? -11.828 -1.340 11.981 1.00 97.12 84 LEU A N 1
ATOM 641 C CA . LEU A 1 84 ? -12.435 -1.847 13.214 1.00 97.12 84 LEU A CA 1
ATOM 642 C C . LEU A 1 84 ? -12.755 -0.718 14.197 1.00 97.12 84 LEU A C 1
ATOM 644 O O . LEU A 1 84 ? -13.865 -0.675 14.718 1.00 97.12 84 LEU A O 1
ATOM 648 N N . GLU A 1 85 ? -11.825 0.209 14.425 1.00 97.19 85 GLU A N 1
ATOM 649 C CA . GLU A 1 85 ? -12.032 1.371 15.296 1.00 97.19 85 GLU A CA 1
ATOM 650 C C . GLU A 1 85 ? -13.243 2.194 14.837 1.00 97.19 85 GLU A C 1
ATOM 652 O O . GLU A 1 85 ? -14.153 2.432 15.632 1.00 97.19 85 GLU A O 1
ATOM 657 N N . LYS A 1 86 ? -13.335 2.509 13.538 1.00 97.31 86 LYS A N 1
ATOM 658 C CA . LYS A 1 86 ? -14.473 3.252 12.980 1.00 97.31 86 LYS A CA 1
ATOM 659 C C . LYS A 1 86 ? -15.802 2.498 13.104 1.00 97.31 86 LYS A C 1
ATOM 661 O O . LYS A 1 86 ? -16.836 3.107 13.379 1.00 97.31 86 LYS A O 1
ATOM 666 N N . LEU A 1 87 ? -15.806 1.178 12.917 1.00 98.00 87 LEU A N 1
ATOM 667 C CA . LEU A 1 87 ? -17.007 0.358 13.114 1.00 98.00 87 LEU A CA 1
ATOM 668 C C . LEU A 1 87 ? -17.465 0.360 14.577 1.00 98.00 87 LEU A C 1
ATOM 670 O O . LEU A 1 87 ? -18.669 0.389 14.840 1.00 98.00 87 LEU A O 1
ATOM 674 N N . VAL A 1 88 ? -16.531 0.353 15.529 1.00 97.75 88 VAL A N 1
ATOM 675 C CA . VAL A 1 88 ? -16.867 0.456 16.952 1.00 97.75 88 VAL A CA 1
ATOM 676 C C . VAL A 1 88 ? -17.407 1.836 17.286 1.00 97.75 88 VAL A C 1
ATOM 678 O O . VAL A 1 88 ? -18.445 1.917 17.933 1.00 97.75 88 VAL A O 1
ATOM 681 N N . ASP A 1 89 ? -16.776 2.907 16.814 1.00 95.69 89 ASP A N 1
ATOM 682 C CA . ASP A 1 89 ? -17.240 4.275 17.075 1.00 95.69 89 ASP A CA 1
ATOM 683 C C . ASP A 1 89 ? -18.650 4.527 16.509 1.00 95.69 89 ASP A C 1
ATOM 685 O O . ASP A 1 89 ? -19.447 5.247 17.109 1.00 95.69 89 ASP A O 1
ATOM 689 N N . ASN A 1 90 ? -19.009 3.844 15.418 1.00 97.25 90 ASN A N 1
ATOM 690 C CA . ASN A 1 90 ? -20.362 3.843 14.853 1.00 97.25 90 ASN A CA 1
ATOM 691 C C . ASN A 1 90 ? -21.354 2.913 15.583 1.00 97.25 90 ASN A C 1
ATOM 693 O O . ASN A 1 90 ? -22.502 2.782 15.160 1.00 97.25 90 ASN A O 1
ATOM 697 N N . GLY A 1 91 ? -20.934 2.233 16.652 1.00 97.19 91 GLY A N 1
ATOM 698 C CA . GLY A 1 91 ? -21.767 1.311 17.429 1.00 97.19 91 GLY A CA 1
ATOM 699 C C . GLY A 1 91 ? -22.047 -0.033 16.749 1.00 97.19 91 GLY A C 1
ATOM 700 O O . GLY A 1 91 ? -22.886 -0.789 17.233 1.00 97.19 91 GLY A O 1
ATOM 701 N N . LEU A 1 92 ? -21.357 -0.349 15.650 1.00 98.12 92 LEU A N 1
ATOM 702 C CA . LEU A 1 92 ? -21.565 -1.575 14.868 1.00 98.12 92 LEU A CA 1
ATOM 703 C C . LEU A 1 92 ? -20.793 -2.773 15.436 1.00 98.12 92 LEU A C 1
ATOM 705 O O . LEU A 1 92 ? -21.159 -3.918 15.182 1.00 98.12 92 LEU A O 1
ATOM 709 N N . LEU A 1 93 ? -19.741 -2.516 16.218 1.00 97.25 93 LEU A N 1
ATOM 710 C CA . LEU A 1 93 ? -18.945 -3.529 16.909 1.00 97.25 93 LEU A CA 1
ATOM 711 C C . LEU A 1 93 ? -18.813 -3.209 18.402 1.00 97.25 93 LEU A C 1
ATOM 713 O O . LEU A 1 93 ? -18.882 -2.054 18.823 1.00 97.25 93 LEU A O 1
ATOM 717 N N . PHE A 1 94 ? -18.627 -4.258 19.210 1.00 95.94 94 PHE A N 1
ATOM 718 C CA . PHE A 1 94 ? -18.366 -4.195 20.658 1.00 95.94 94 PHE A CA 1
ATOM 719 C C . PHE A 1 94 ? -19.314 -3.271 21.453 1.00 95.94 94 PHE A C 1
ATOM 721 O O . PHE A 1 94 ? -18.909 -2.665 22.446 1.00 95.94 94 PHE A O 1
ATOM 728 N N . ASN A 1 95 ? -20.581 -3.151 21.033 1.00 96.25 95 ASN A N 1
ATOM 729 C CA . ASN A 1 95 ? -21.583 -2.257 21.634 1.00 96.25 95 ASN A CA 1
ATOM 730 C C . ASN A 1 95 ? -21.100 -0.799 21.779 1.00 96.25 95 ASN A C 1
ATOM 732 O O . ASN A 1 95 ? -21.394 -0.144 22.782 1.00 96.25 95 ASN A O 1
ATOM 736 N N . GLY A 1 96 ? -20.297 -0.311 20.830 1.00 95.44 96 GLY A N 1
ATOM 737 C CA . GLY A 1 96 ? -19.743 1.044 20.873 1.00 95.44 96 GLY A CA 1
ATOM 738 C C . GLY A 1 96 ? -18.572 1.238 21.840 1.00 95.44 96 GLY A C 1
ATOM 739 O O . GLY A 1 96 ? -18.103 2.358 22.034 1.00 95.44 96 GLY A O 1
ATOM 740 N N . LYS A 1 97 ? -18.092 0.174 22.494 1.00 95.69 97 LYS A N 1
ATOM 741 C CA . LYS A 1 97 ? -17.022 0.252 23.497 1.00 95.69 97 LYS A CA 1
ATOM 742 C C . LYS A 1 97 ? -15.692 -0.168 22.887 1.00 95.69 97 LYS A C 1
ATOM 744 O O . LYS A 1 97 ? -15.338 -1.343 22.907 1.00 95.69 97 LYS A O 1
ATOM 749 N N . CYS A 1 98 ? -14.950 0.807 22.368 1.00 93.25 98 CYS A N 1
ATOM 750 C CA . CYS A 1 98 ? -13.647 0.572 21.745 1.00 93.25 98 CYS A CA 1
ATOM 751 C C . CYS A 1 98 ? -12.585 0.159 22.786 1.00 93.25 98 CYS A C 1
ATOM 753 O O . CYS A 1 98 ? -12.294 0.952 23.692 1.00 93.25 98 CYS A O 1
ATOM 755 N N . PRO A 1 99 ? -12.001 -1.057 22.684 1.00 93.12 99 PRO A N 1
ATOM 756 C CA . PRO A 1 99 ? -10.927 -1.503 23.570 1.00 93.12 99 PRO A CA 1
ATOM 757 C C . PRO A 1 99 ? -9.695 -0.595 23.479 1.00 93.12 99 PRO A C 1
ATOM 759 O O . PRO A 1 99 ? -9.340 -0.128 22.399 1.00 93.12 99 PRO A O 1
ATOM 762 N N . ALA A 1 100 ? -8.997 -0.383 24.599 1.00 93.25 100 ALA A N 1
ATOM 763 C CA . ALA A 1 100 ? -7.824 0.499 24.647 1.00 93.25 100 ALA A CA 1
ATOM 764 C C . ALA A 1 100 ? -6.706 0.067 23.676 1.00 93.25 100 ALA A C 1
ATOM 766 O O . ALA A 1 100 ? -6.082 0.909 23.029 1.00 93.25 100 ALA A O 1
ATOM 767 N N . ASP A 1 101 ? -6.504 -1.242 23.514 1.00 93.12 101 ASP A N 1
ATOM 768 C CA . ASP A 1 101 ? -5.507 -1.778 22.584 1.00 93.12 101 ASP A CA 1
ATOM 769 C C . ASP A 1 101 ? -5.864 -1.489 21.120 1.00 93.12 101 ASP A C 1
ATOM 771 O O . ASP A 1 101 ? -4.969 -1.232 20.319 1.00 93.12 101 ASP A O 1
ATOM 775 N N . LEU A 1 102 ? -7.158 -1.448 20.774 1.00 94.19 102 LEU A N 1
ATOM 776 C CA . LEU A 1 102 ? -7.613 -1.159 19.410 1.00 94.19 102 LEU A CA 1
ATOM 777 C C . LEU A 1 102 ? -7.360 0.303 19.016 1.00 94.19 102 LEU A C 1
ATOM 779 O O . LEU A 1 102 ? -7.075 0.580 17.854 1.00 94.19 102 LEU A O 1
ATOM 783 N N . LYS A 1 103 ? -7.377 1.225 19.985 1.00 93.12 103 LYS A N 1
ATOM 784 C CA . LYS A 1 103 ? -7.014 2.643 19.788 1.00 93.12 103 LYS A CA 1
ATOM 785 C C . LYS A 1 103 ? -5.513 2.868 19.632 1.00 93.12 103 LYS A C 1
ATOM 787 O O . LYS A 1 103 ? -5.068 3.948 19.252 1.00 93.12 103 LYS A O 1
ATOM 792 N N . THR A 1 104 ? -4.706 1.869 19.977 1.00 94.31 104 THR A N 1
ATOM 793 C CA . THR A 1 104 ? -3.255 2.004 19.968 1.00 94.31 104 THR A CA 1
ATOM 794 C C . THR A 1 104 ? -2.708 1.578 18.611 1.00 94.31 104 THR A C 1
ATOM 796 O O . THR A 1 104 ? -2.749 0.404 18.236 1.00 94.31 104 THR A O 1
ATOM 799 N N . ARG A 1 105 ? -2.148 2.541 17.875 1.00 92.81 105 ARG A N 1
ATOM 800 C CA . ARG A 1 105 ? -1.489 2.303 16.586 1.00 92.81 105 ARG A CA 1
ATOM 801 C C . ARG A 1 105 ? -0.459 1.172 16.668 1.00 92.81 105 ARG A C 1
ATOM 803 O O . ARG A 1 105 ? 0.346 1.119 17.599 1.00 92.81 105 ARG A O 1
ATOM 810 N N . GLY A 1 106 ? -0.466 0.288 15.670 1.00 90.62 106 GLY A N 1
ATOM 811 C CA . GLY A 1 106 ? 0.502 -0.806 15.556 1.00 90.62 106 GLY A CA 1
ATOM 812 C C . GLY A 1 106 ? 0.325 -1.950 16.562 1.00 90.62 106 GLY A C 1
ATOM 813 O O . GLY A 1 106 ? 1.197 -2.812 16.639 1.00 90.62 106 GLY A O 1
ATOM 814 N N . LYS A 1 107 ? -0.773 -1.989 17.332 1.00 93.75 107 LYS A N 1
ATOM 815 C CA . LYS A 1 107 ? -1.104 -3.132 18.207 1.00 93.75 107 LYS A CA 1
ATOM 816 C C . LYS A 1 107 ? -1.873 -4.244 17.505 1.00 93.75 107 LYS A C 1
ATOM 818 O O . LYS A 1 107 ? -1.867 -5.372 17.991 1.00 93.75 107 LYS A O 1
ATOM 823 N N . PHE A 1 108 ? -2.497 -3.949 16.368 1.00 95.06 108 PHE A N 1
ATOM 824 C CA . PHE A 1 108 ? -3.132 -4.956 15.529 1.00 95.06 108 PHE A CA 1
ATOM 825 C C . PHE A 1 108 ? -2.149 -5.390 14.438 1.00 95.06 108 PHE A C 1
ATOM 827 O O . PHE A 1 108 ? -1.975 -4.711 13.428 1.00 95.06 108 PHE A O 1
ATOM 834 N N . PHE A 1 109 ? -1.432 -6.487 14.675 1.00 94.69 109 PHE A N 1
ATOM 835 C CA . PHE A 1 109 ? -0.427 -6.974 13.734 1.00 94.69 109 PHE A CA 1
ATOM 836 C C . PHE A 1 109 ? -1.077 -7.662 12.536 1.00 94.69 109 PHE A C 1
ATOM 838 O O . PHE A 1 109 ? -2.067 -8.371 12.680 1.00 94.69 109 PHE A O 1
ATOM 845 N N . THR A 1 110 ? -0.448 -7.557 11.367 1.00 94.88 110 THR A N 1
ATOM 846 C CA . THR A 1 110 ? -0.875 -8.275 10.152 1.00 94.88 110 THR A CA 1
ATOM 847 C C . THR A 1 110 ? -0.954 -9.787 10.354 1.00 94.88 110 THR A C 1
ATOM 849 O O . THR A 1 110 ? -1.809 -10.433 9.766 1.00 94.88 110 THR A O 1
ATOM 852 N N . LYS A 1 111 ? -0.132 -10.353 11.249 1.00 95.12 111 LYS A N 1
ATOM 853 C CA . LYS A 1 111 ? -0.243 -11.760 11.654 1.00 95.12 111 LYS A CA 1
ATOM 854 C C . LYS A 1 111 ? -1.662 -12.115 12.129 1.00 95.12 111 LYS A C 1
ATOM 856 O O . LYS A 1 111 ? -2.149 -13.181 11.782 1.00 95.12 111 LYS A O 1
ATOM 861 N N . TYR A 1 112 ? -2.324 -11.227 12.873 1.00 95.25 112 TYR A N 1
ATOM 862 C CA . TYR A 1 112 ? -3.687 -11.466 13.348 1.00 95.25 112 TYR A CA 1
ATOM 863 C C . TYR A 1 112 ? -4.697 -11.491 12.201 1.00 95.25 112 TYR A C 1
ATOM 865 O O . TYR A 1 112 ? -5.630 -12.277 12.254 1.00 95.25 112 TYR A O 1
ATOM 873 N N . VAL A 1 113 ? -4.495 -10.688 11.147 1.00 94.88 113 VAL A N 1
ATOM 874 C CA . VAL A 1 113 ? -5.329 -10.750 9.932 1.00 94.88 113 VAL A CA 1
ATOM 875 C C . VAL A 1 113 ? -5.245 -12.150 9.322 1.00 94.88 113 VAL A C 1
ATOM 877 O O . VAL A 1 113 ? -6.268 -12.792 9.118 1.00 94.88 113 VAL A O 1
ATOM 880 N N . SER A 1 114 ? -4.028 -12.667 9.129 1.00 94.38 114 SER A N 1
ATOM 881 C CA . SER A 1 114 ? -3.827 -14.016 8.587 1.00 94.38 114 SER A CA 1
ATOM 882 C C . SER A 1 114 ? -4.391 -15.121 9.486 1.00 94.38 114 SER A C 1
ATOM 884 O O . SER A 1 114 ? -4.919 -16.098 8.974 1.00 94.38 114 SER A O 1
ATOM 886 N N . GLU A 1 115 ? -4.279 -14.989 10.811 1.00 96.94 115 GLU A N 1
ATOM 887 C CA . GLU A 1 115 ? -4.823 -15.972 11.763 1.00 96.94 115 GLU A CA 1
ATOM 888 C C . GLU A 1 115 ? -6.356 -15.965 11.825 1.00 96.94 115 GLU A C 1
ATOM 890 O O . GLU A 1 115 ? -6.946 -17.003 12.097 1.00 96.94 115 GLU A O 1
ATOM 895 N N . ILE A 1 116 ? -7.000 -14.817 11.592 1.00 95.69 116 ILE A N 1
ATOM 896 C CA . ILE A 1 116 ? -8.466 -14.690 11.583 1.00 95.69 116 ILE A CA 1
ATOM 897 C C . ILE A 1 116 ? -9.072 -15.240 10.284 1.00 95.69 116 ILE A C 1
ATOM 899 O O . ILE A 1 116 ? -10.190 -15.748 10.311 1.00 95.69 116 ILE A O 1
ATOM 903 N N . GLU A 1 117 ? -8.368 -15.112 9.156 1.00 93.44 117 GLU A N 1
ATOM 904 C CA . GLU A 1 117 ? -8.838 -15.594 7.847 1.00 93.44 117 GLU A CA 1
ATOM 905 C C . GLU A 1 117 ? -8.631 -17.101 7.610 1.00 93.44 117 GLU A C 1
ATOM 907 O O . GLU A 1 117 ? -9.257 -17.650 6.702 1.00 93.44 117 GLU A O 1
ATOM 912 N N . ALA A 1 118 ? -7.749 -17.752 8.377 1.00 78.69 118 ALA A N 1
ATOM 913 C CA . ALA A 1 118 ? -7.395 -19.168 8.225 1.00 78.69 118 ALA A CA 1
ATOM 914 C C . ALA A 1 118 ? -8.496 -20.129 8.706 1.00 78.69 118 ALA A C 1
ATOM 916 O O . ALA A 1 118 ? -8.705 -21.151 8.010 1.00 78.69 118 ALA A O 1
#

Foldseek 3Di:
DWDWDKDKDALVPPPVDDPPPDDSPDRIDIDTPLCLQPCLVVPCVVPDDPQLQVLQVPDPHHSGSSNRCVDPQVNVQSSVLVVVLVCLCVCNPPNNDDDPLSVDGPSRGSVVVVVVVD

Organism: NCBI:txid1563983

InterPro domains:
  IPR001312 Hexokinase [PS51748] (1-118)
  IPR001312 Hexokinase [PTHR19443] (1-117)
  IPR022673 Hexokinase, C-terminal [PF03727] (1-117)
  IPR043129 ATPase, nucleotide binding domain [SSF53067] (1-117)